Protein AF-A0AAN8J4F1-F1 (afdb_monomer_lite)

pLDDT: mean 73.34, std 21.08, range [29.69, 96.38]

Structure (mmCIF, N/CA/C/O backbone):
data_AF-A0AAN8J4F1-F1
#
_entry.id   AF-A0AAN8J4F1-F1
#
loop_
_atom_site.group_PDB
_atom_site.id
_atom_site.type_symbol
_atom_site.label_atom_id
_atom_site.label_alt_id
_atom_site.label_comp_id
_atom_site.label_asym_id
_atom_site.label_entity_id
_atom_site.label_seq_id
_atom_site.pdbx_PDB_ins_code
_atom_site.Cartn_x
_atom_site.Cartn_y
_atom_site.Cartn_z
_atom_site.occupancy
_atom_site.B_iso_or_equiv
_atom_site.auth_seq_id
_atom_site.auth_comp_id
_atom_site.auth_asym_id
_atom_site.auth_atom_id
_atom_site.pdbx_PDB_model_num
ATOM 1 N N . MET A 1 1 ? -29.143 -28.552 47.004 1.00 44.50 1 MET A N 1
ATOM 2 C CA . MET A 1 1 ? -27.784 -28.607 47.592 1.00 44.50 1 MET A CA 1
ATOM 3 C C . MET A 1 1 ? -26.771 -28.655 46.449 1.00 44.50 1 MET A C 1
ATOM 5 O O . MET A 1 1 ? -26.990 -29.468 45.567 1.00 44.50 1 MET A O 1
ATOM 9 N N . ASN A 1 2 ? -25.773 -27.747 46.438 1.00 42.50 2 ASN A N 1
ATOM 10 C CA . ASN A 1 2 ? -24.537 -27.689 45.603 1.00 42.50 2 ASN A CA 1
ATOM 11 C C . ASN A 1 2 ? -24.200 -26.288 45.033 1.00 42.50 2 ASN A C 1
ATOM 13 O O . ASN A 1 2 ? -23.897 -26.143 43.855 1.00 42.50 2 ASN A O 1
ATOM 17 N N . SER A 1 3 ? -24.191 -25.245 45.875 1.00 43.59 3 SER A N 1
ATOM 18 C CA . SER A 1 3 ? -23.660 -23.911 45.509 1.00 43.59 3 SER A CA 1
ATOM 19 C C . SER A 1 3 ? -22.216 -23.673 45.990 1.00 43.59 3 SER A C 1
ATOM 21 O O . SER A 1 3 ? -21.640 -22.617 45.729 1.00 43.59 3 SER A O 1
ATOM 23 N N . THR A 1 4 ? -21.608 -24.617 46.705 1.00 48.25 4 THR A N 1
ATOM 24 C CA . THR A 1 4 ? -20.335 -24.397 47.414 1.00 48.25 4 THR A CA 1
ATOM 25 C C . THR A 1 4 ? -19.092 -24.805 46.618 1.00 48.25 4 THR A C 1
ATOM 27 O O . THR A 1 4 ? -17.984 -24.447 47.001 1.00 48.25 4 THR A O 1
ATOM 30 N N . VAL A 1 5 ? -19.243 -25.483 45.474 1.00 45.12 5 VAL A N 1
ATOM 31 C CA . VAL A 1 5 ? -18.104 -26.036 44.710 1.00 45.12 5 VAL A CA 1
ATOM 32 C C . VAL A 1 5 ? -17.489 -25.033 43.713 1.00 45.12 5 VAL A C 1
ATOM 34 O O . VAL A 1 5 ? -16.314 -25.149 43.373 1.00 45.12 5 VAL A O 1
ATOM 37 N N . CYS A 1 6 ? -18.212 -23.985 43.293 1.00 44.56 6 CYS A N 1
ATOM 38 C CA . CYS A 1 6 ? -17.685 -22.998 42.332 1.00 44.56 6 CYS A CA 1
ATOM 39 C C . CYS A 1 6 ? -16.767 -21.921 42.936 1.00 44.56 6 CYS A C 1
ATOM 41 O O . CYS A 1 6 ? -16.006 -21.308 42.192 1.00 44.56 6 CYS A O 1
ATOM 43 N N . LYS A 1 7 ? -16.788 -21.683 44.255 1.00 44.12 7 LYS A N 1
ATOM 44 C CA . LYS A 1 7 ? -15.965 -20.621 44.873 1.00 44.12 7 LYS A CA 1
ATOM 45 C C . LYS A 1 7 ? -14.492 -21.019 45.043 1.00 44.12 7 LYS A C 1
ATOM 47 O O . LYS A 1 7 ? -13.613 -20.194 44.821 1.00 44.12 7 LYS A O 1
ATOM 52 N N . ASN A 1 8 ? -14.208 -22.294 45.320 1.00 44.94 8 ASN A N 1
ATOM 53 C CA . ASN A 1 8 ? -12.840 -22.745 45.614 1.00 44.94 8 ASN A CA 1
ATOM 54 C C . ASN A 1 8 ? -11.913 -22.828 44.391 1.00 44.94 8 ASN A C 1
ATOM 56 O O . ASN A 1 8 ? -10.703 -22.694 44.542 1.00 44.94 8 ASN A O 1
ATOM 60 N N . LYS A 1 9 ? -12.437 -23.006 43.171 1.00 44.47 9 LYS A N 1
ATOM 61 C CA . LYS A 1 9 ? -11.582 -23.097 41.970 1.00 44.47 9 LYS A CA 1
ATOM 62 C C . LYS A 1 9 ? -11.082 -21.734 41.475 1.00 44.47 9 LYS A C 1
ATOM 64 O O . LYS A 1 9 ? -9.986 -21.654 40.932 1.00 44.47 9 LYS A O 1
ATOM 69 N N . VAL A 1 10 ? -11.844 -20.663 41.708 1.00 53.41 10 VAL A N 1
ATOM 70 C CA . VAL A 1 10 ? -11.473 -19.292 41.302 1.00 53.41 10 VAL A CA 1
ATOM 71 C C . VAL A 1 10 ? -10.362 -18.734 42.198 1.00 53.41 10 VAL A C 1
ATOM 73 O O . VAL A 1 10 ? -9.452 -18.063 41.718 1.00 53.41 10 VAL A O 1
ATOM 76 N N . GLN A 1 11 ? -10.389 -19.067 43.489 1.00 51.81 11 GLN A N 1
ATOM 77 C CA . GLN A 1 11 ? -9.423 -18.567 44.470 1.00 51.81 11 GLN A CA 1
ATOM 78 C C . GLN A 1 11 ? -8.021 -19.173 44.285 1.00 51.81 11 GLN A C 1
ATOM 80 O O . GLN A 1 11 ? -7.025 -18.466 44.421 1.00 51.81 11 GLN A O 1
ATOM 85 N N . ILE A 1 12 ? -7.940 -20.449 43.891 1.00 57.03 12 ILE A N 1
ATOM 86 C CA . ILE A 1 12 ? -6.670 -21.132 43.594 1.00 57.03 12 ILE A CA 1
ATOM 87 C C . ILE A 1 12 ? -6.066 -20.618 42.275 1.00 57.03 12 ILE A C 1
ATOM 89 O O . ILE A 1 12 ? -4.860 -20.394 42.198 1.00 57.03 12 ILE A O 1
ATOM 93 N N . ALA A 1 13 ? -6.894 -20.357 41.255 1.00 56.78 13 ALA A N 1
ATOM 94 C CA . ALA A 1 13 ? -6.425 -19.822 39.974 1.00 56.78 13 ALA A CA 1
ATOM 95 C C . ALA A 1 13 ? -5.833 -18.405 40.107 1.00 56.78 13 ALA A C 1
ATOM 97 O O . ALA A 1 13 ? -4.792 -18.114 39.520 1.00 56.78 13 ALA A O 1
ATOM 98 N N . LEU A 1 14 ? -6.447 -17.544 40.926 1.00 56.81 14 LEU A N 1
ATOM 99 C CA . LEU A 1 14 ? -5.936 -16.197 41.209 1.00 56.81 14 LEU A CA 1
ATOM 100 C C . LEU A 1 14 ? -4.581 -16.220 41.933 1.00 56.81 14 LEU A C 1
ATOM 102 O O . LEU A 1 14 ? -3.709 -15.418 41.608 1.00 56.81 14 LEU A O 1
ATOM 106 N N . TRP A 1 15 ? -4.371 -17.165 42.855 1.00 61.84 15 TRP A N 1
ATOM 107 C CA . TRP A 1 15 ? -3.088 -17.330 43.546 1.00 61.84 15 TRP A CA 1
ATOM 108 C C . TRP A 1 15 ? -1.962 -17.773 42.607 1.00 61.84 15 TRP A C 1
ATOM 110 O O . TRP A 1 15 ? -0.862 -17.226 42.670 1.00 61.84 15 TRP A O 1
ATOM 120 N N . VAL A 1 16 ? -2.234 -18.709 41.694 1.00 64.94 16 VAL A N 1
ATOM 121 C CA . VAL A 1 16 ? -1.229 -19.174 40.722 1.00 64.94 16 VAL A CA 1
ATOM 122 C C . VAL A 1 16 ? -0.837 -18.056 39.750 1.00 64.94 16 VAL A C 1
ATOM 124 O O . VAL A 1 16 ? 0.348 -17.894 39.455 1.00 64.94 16 VAL A O 1
ATOM 127 N N . ILE A 1 17 ? -1.794 -17.234 39.305 1.00 67.62 17 ILE A N 1
ATOM 128 C CA . ILE A 1 17 ? -1.514 -16.076 38.437 1.00 67.62 17 ILE A CA 1
ATOM 129 C C . ILE A 1 17 ? -0.678 -15.026 39.185 1.00 67.62 17 ILE A C 1
ATOM 131 O O . ILE A 1 17 ? 0.287 -14.501 38.636 1.00 67.62 17 ILE A O 1
ATOM 135 N N . PHE A 1 18 ? -0.994 -14.749 40.453 1.00 65.12 18 PHE A N 1
ATOM 136 C CA . PHE A 1 18 ? -0.276 -13.734 41.228 1.00 65.12 18 PHE A CA 1
ATOM 137 C C . PHE A 1 18 ? 1.179 -14.138 41.514 1.00 65.12 18 PHE A C 1
ATOM 139 O O . PHE A 1 18 ? 2.093 -13.330 41.346 1.00 65.12 18 PHE A O 1
ATOM 146 N N . VAL A 1 19 ? 1.416 -15.407 41.868 1.00 67.38 19 VAL A N 1
ATOM 147 C CA . VAL A 1 19 ? 2.771 -15.930 42.117 1.00 67.38 19 VAL A CA 1
ATOM 148 C C . VAL A 1 19 ? 3.595 -15.983 40.827 1.00 67.38 19 VAL A C 1
ATOM 150 O O . VAL A 1 19 ? 4.755 -15.577 40.836 1.00 67.38 19 VAL A O 1
ATOM 153 N N . THR A 1 20 ? 3.003 -16.396 39.701 1.00 64.25 20 THR A N 1
ATOM 154 C CA . THR A 1 20 ? 3.722 -16.440 38.411 1.00 64.25 20 THR A CA 1
ATOM 155 C C . THR A 1 20 ? 4.065 -15.044 37.878 1.00 64.25 20 THR A C 1
ATOM 157 O O . THR A 1 20 ? 5.166 -14.844 37.360 1.00 64.25 20 THR A O 1
ATOM 160 N N . CYS A 1 21 ? 3.194 -14.047 38.079 1.00 62.19 21 CYS A N 1
ATOM 161 C CA . CYS A 1 21 ? 3.493 -12.649 37.748 1.00 62.19 21 CYS A CA 1
ATOM 162 C C . CYS A 1 21 ? 4.652 -12.078 38.580 1.00 62.19 21 CYS A C 1
ATOM 164 O O . CYS A 1 21 ? 5.491 -11.352 38.041 1.00 62.19 21 CYS A O 1
ATOM 166 N N . LEU A 1 22 ? 4.727 -12.417 39.872 1.00 58.88 22 LEU A N 1
ATOM 167 C CA . LEU A 1 22 ? 5.800 -11.960 40.762 1.00 58.88 22 LEU A CA 1
ATOM 168 C C . LEU A 1 22 ? 7.154 -12.597 40.417 1.00 58.88 22 LEU A C 1
ATOM 170 O O . LEU A 1 22 ? 8.178 -11.917 40.440 1.00 58.88 22 LEU A O 1
ATOM 174 N N . THR A 1 23 ? 7.182 -13.871 40.021 1.00 57.41 23 THR A N 1
ATOM 175 C CA . THR A 1 23 ? 8.438 -14.519 39.604 1.00 57.41 23 THR A CA 1
ATOM 176 C C . THR A 1 23 ? 8.934 -14.021 38.245 1.00 57.41 23 THR A C 1
ATOM 178 O O . THR A 1 23 ? 10.139 -13.862 38.062 1.00 57.41 23 THR A O 1
ATOM 181 N N . LEU A 1 24 ? 8.027 -13.697 37.312 1.00 53.53 24 LEU A N 1
ATOM 182 C CA . LEU A 1 24 ? 8.385 -13.102 36.015 1.00 53.53 24 LEU A CA 1
ATOM 183 C C . LEU A 1 24 ? 8.941 -11.677 36.154 1.00 53.53 24 LEU A C 1
ATOM 185 O O . LEU A 1 24 ? 9.820 -11.283 35.392 1.00 53.53 24 LEU A O 1
ATOM 189 N N . SER A 1 25 ? 8.472 -10.916 37.144 1.00 54.03 25 SER A N 1
ATOM 190 C CA . SER A 1 25 ? 8.994 -9.574 37.431 1.00 54.03 25 SER A CA 1
ATOM 191 C C . SER A 1 25 ? 10.304 -9.589 38.231 1.00 54.03 25 SER A C 1
ATOM 193 O O . SER A 1 25 ? 11.068 -8.632 38.142 1.00 54.03 25 SER A O 1
ATOM 195 N N . TYR A 1 26 ? 10.621 -10.681 38.938 1.00 46.22 26 TYR A N 1
ATOM 196 C CA . TYR A 1 26 ? 11.902 -10.842 39.640 1.00 46.22 26 TYR A CA 1
ATOM 197 C C . TYR A 1 26 ? 13.051 -11.304 38.723 1.00 46.22 26 TYR A C 1
ATOM 199 O O . TYR A 1 26 ? 14.207 -10.976 38.977 1.00 46.22 26 TYR A O 1
ATOM 207 N N . TRP A 1 27 ? 12.750 -12.024 37.634 1.00 37.34 27 TRP A N 1
ATOM 208 C CA . TRP A 1 27 ? 13.761 -12.527 36.689 1.00 37.34 27 TRP A CA 1
ATOM 209 C C . TRP A 1 27 ? 14.158 -11.543 35.579 1.00 37.34 27 TRP A C 1
ATOM 211 O O . TRP A 1 27 ? 15.166 -11.755 34.915 1.00 37.34 27 TRP A O 1
ATOM 221 N N . ASN A 1 28 ? 13.420 -10.447 35.391 1.00 41.56 28 ASN A N 1
ATOM 222 C CA . ASN A 1 28 ? 13.686 -9.472 34.329 1.00 41.56 28 ASN A CA 1
ATOM 223 C C . ASN A 1 28 ? 14.420 -8.221 34.853 1.00 41.56 28 ASN A C 1
ATOM 225 O O . ASN A 1 28 ? 14.066 -7.087 34.532 1.00 41.56 28 ASN A O 1
ATOM 229 N N . ARG A 1 29 ? 15.412 -8.433 35.733 1.00 43.78 29 ARG A N 1
ATOM 230 C CA . ARG A 1 29 ? 16.187 -7.369 36.394 1.00 43.78 29 ARG A CA 1
ATOM 231 C C . ARG A 1 29 ? 17.511 -7.042 35.699 1.00 43.78 29 ARG A C 1
ATOM 233 O O . ARG A 1 29 ? 18.395 -6.510 36.353 1.00 43.78 29 ARG A O 1
ATOM 240 N N . GLU A 1 30 ? 17.640 -7.285 34.398 1.00 50.59 30 GLU A N 1
ATOM 241 C CA . GLU A 1 30 ? 18.644 -6.600 33.580 1.00 50.59 30 GLU A CA 1
ATOM 242 C C . GLU A 1 30 ? 18.054 -6.245 32.212 1.00 50.59 30 GLU A C 1
ATOM 244 O O . GLU A 1 30 ? 17.709 -7.111 31.418 1.00 50.59 30 GLU A O 1
ATOM 249 N N . SER A 1 31 ? 17.987 -4.938 31.947 1.00 45.62 31 SER A N 1
ATOM 250 C CA . SER A 1 31 ? 17.691 -4.319 30.648 1.00 45.62 31 SER A CA 1
ATOM 251 C C . SER A 1 31 ? 16.226 -4.320 30.187 1.00 45.62 31 SER A C 1
ATOM 253 O O . SER A 1 31 ? 15.830 -5.091 29.326 1.00 45.62 31 SER A O 1
ATOM 255 N N . LEU A 1 32 ? 15.440 -3.354 30.672 1.00 36.62 32 LEU A N 1
ATOM 256 C CA . LEU A 1 32 ? 14.891 -2.274 29.833 1.00 36.62 32 LEU A CA 1
ATOM 257 C C . LEU A 1 32 ? 14.072 -1.309 30.706 1.00 36.62 32 LEU A C 1
ATOM 259 O O . LEU A 1 32 ? 13.090 -1.690 31.341 1.00 36.62 32 LEU A O 1
ATOM 263 N N . HIS A 1 33 ? 14.456 -0.032 30.707 1.00 35.19 33 HIS A N 1
ATOM 264 C CA . HIS A 1 33 ? 13.655 1.051 31.269 1.00 35.19 33 HIS A CA 1
ATOM 265 C C . HIS A 1 33 ? 12.382 1.241 30.433 1.00 35.19 33 HIS A C 1
ATOM 267 O O . HIS A 1 33 ? 12.387 1.970 29.444 1.00 35.19 33 HIS A O 1
ATOM 273 N N . ILE A 1 34 ? 11.275 0.628 30.848 1.00 43.09 34 ILE A N 1
ATOM 274 C CA . ILE A 1 34 ? 9.941 1.100 30.475 1.00 43.09 34 ILE A CA 1
ATOM 275 C C . ILE A 1 34 ? 9.463 1.986 31.621 1.00 43.09 34 ILE A C 1
ATOM 277 O O . ILE A 1 34 ? 8.991 1.514 32.654 1.00 43.09 34 ILE A O 1
ATOM 281 N N . VAL A 1 35 ? 9.630 3.296 31.452 1.00 38.41 35 VAL A N 1
ATOM 282 C CA . VAL A 1 35 ? 8.987 4.288 32.313 1.00 38.41 35 VAL A CA 1
ATOM 283 C C . VAL A 1 35 ? 7.501 4.287 31.958 1.00 38.41 35 VAL A C 1
ATOM 285 O O . VAL A 1 35 ? 7.087 4.899 30.976 1.00 38.41 35 VAL A O 1
ATOM 288 N N . PHE A 1 36 ? 6.683 3.588 32.745 1.00 35.62 36 PHE A N 1
ATOM 289 C CA . PHE A 1 36 ? 5.240 3.814 32.738 1.00 35.62 36 PHE A CA 1
ATOM 290 C C . PHE A 1 36 ? 4.971 5.157 33.419 1.00 35.62 36 PHE A C 1
ATOM 292 O O . PHE A 1 36 ? 4.888 5.255 34.642 1.00 35.62 36 PHE A O 1
ATOM 299 N N . GLY A 1 37 ? 4.868 6.215 32.616 1.00 30.14 37 GLY A N 1
ATOM 300 C CA . GLY A 1 37 ? 4.383 7.509 33.074 1.00 30.14 37 GLY A CA 1
ATOM 301 C C . GLY A 1 37 ? 2.891 7.429 33.388 1.00 30.14 37 GLY A C 1
ATOM 302 O O . GLY A 1 37 ? 2.063 7.641 32.507 1.00 30.14 37 GLY A O 1
ATOM 303 N N . PHE A 1 38 ? 2.536 7.144 34.641 1.00 34.97 38 PHE A N 1
ATOM 304 C CA . PHE A 1 38 ? 1.204 7.459 35.154 1.00 34.97 38 PHE A CA 1
ATOM 305 C C . PHE A 1 38 ? 1.166 8.957 35.469 1.00 34.97 38 PHE A C 1
ATOM 307 O O . PHE A 1 38 ? 1.580 9.402 36.538 1.00 34.97 38 PHE A O 1
ATOM 314 N N . SER A 1 39 ? 0.693 9.756 34.510 1.00 29.69 39 SER A N 1
ATOM 315 C CA . SER A 1 39 ? 0.318 11.143 34.777 1.00 29.69 39 SER A CA 1
ATOM 316 C C . SER A 1 39 ? -0.999 11.138 35.553 1.00 29.69 39 SER A C 1
ATOM 318 O O . SER A 1 39 ? -2.089 11.062 34.989 1.00 29.69 39 SER A O 1
ATOM 320 N N . SER A 1 40 ? -0.883 11.153 36.879 1.00 45.78 40 SER A N 1
ATOM 321 C CA . SER A 1 40 ? -1.969 11.541 37.770 1.00 45.78 40 SER A CA 1
ATOM 322 C C . SER A 1 40 ? -2.126 13.048 37.656 1.00 45.78 40 SER A C 1
ATOM 324 O O . SER A 1 40 ? -1.256 13.750 38.149 1.00 45.78 40 SER A O 1
ATOM 326 N N . ASN A 1 41 ? -3.184 13.519 36.992 1.00 43.28 41 ASN A N 1
ATOM 327 C CA . ASN A 1 41 ? -3.852 14.799 37.257 1.00 43.28 41 ASN A CA 1
ATOM 328 C C . ASN A 1 41 ? -5.142 14.881 36.428 1.00 43.28 41 ASN A C 1
ATOM 330 O O . ASN A 1 41 ? -5.152 15.387 35.311 1.00 43.28 41 ASN A O 1
ATOM 334 N N . ASN A 1 42 ? -6.231 14.339 36.969 1.00 37.50 42 ASN A N 1
ATOM 335 C CA . ASN A 1 42 ? -7.460 15.094 37.228 1.00 37.50 42 ASN A CA 1
ATOM 336 C C . ASN A 1 42 ? -8.534 14.141 37.752 1.00 37.50 42 ASN A C 1
ATOM 338 O O . ASN A 1 42 ? -9.042 13.268 37.050 1.00 37.50 42 ASN A O 1
ATOM 342 N N . LEU A 1 43 ? -8.845 14.334 39.030 1.00 42.88 43 LEU A N 1
ATOM 343 C CA . LEU A 1 43 ? -9.955 13.727 39.738 1.00 42.88 43 LEU A CA 1
ATOM 344 C C . LEU A 1 43 ? -11.260 14.258 39.119 1.00 42.88 43 LEU A C 1
ATOM 346 O O . LEU A 1 43 ? -11.732 15.336 39.466 1.00 42.88 43 LEU A O 1
ATOM 350 N N . ALA A 1 44 ? -11.843 13.506 38.192 1.00 35.00 44 ALA A N 1
ATOM 351 C CA . ALA A 1 44 ? -13.258 13.616 37.868 1.00 35.00 44 ALA A CA 1
ATOM 352 C C . ALA A 1 44 ? -13.921 12.313 38.317 1.00 35.00 44 ALA A C 1
ATOM 354 O O . ALA A 1 44 ? -13.901 11.298 37.625 1.00 35.00 44 ALA A O 1
ATOM 355 N N . ILE A 1 45 ? -14.444 12.347 39.539 1.00 50.97 45 ILE A N 1
ATOM 356 C CA . ILE A 1 45 ? -15.326 11.323 40.089 1.00 50.97 45 ILE A CA 1
ATOM 357 C C . ILE A 1 45 ? -16.624 11.376 39.270 1.00 50.97 45 ILE A C 1
ATOM 359 O O . ILE A 1 45 ? -17.369 12.346 39.367 1.00 50.97 45 ILE A O 1
ATOM 363 N N . LEU A 1 46 ? -16.895 10.349 38.463 1.00 39.09 46 LEU A N 1
ATOM 364 C CA . LEU A 1 46 ? -18.218 10.063 37.895 1.00 39.09 46 LEU A CA 1
ATOM 365 C C . LEU A 1 46 ? -18.461 8.542 37.914 1.00 39.09 46 LEU A C 1
ATOM 367 O O . LEU A 1 46 ? -17.507 7.766 37.969 1.00 39.09 46 LEU A O 1
ATOM 371 N N . PRO A 1 47 ? -19.729 8.116 37.991 1.00 42.19 47 PRO A N 1
ATOM 372 C CA . PRO A 1 47 ? -20.196 7.241 39.049 1.00 42.19 47 PRO A CA 1
ATOM 373 C C . PRO A 1 47 ? -19.943 5.761 38.785 1.00 42.19 47 PRO A C 1
ATOM 375 O O . PRO A 1 47 ? -19.886 5.266 37.661 1.00 42.19 47 PRO A O 1
ATOM 378 N N . THR A 1 48 ? -19.851 5.060 39.906 1.00 41.66 48 THR A N 1
ATOM 379 C CA . THR A 1 48 ? -20.004 3.621 40.060 1.00 41.66 48 THR A CA 1
ATOM 380 C C . THR A 1 48 ? -21.135 3.051 39.204 1.00 41.66 48 THR A C 1
ATOM 382 O O . THR A 1 48 ? -22.282 3.457 39.334 1.00 41.66 48 THR A O 1
ATOM 385 N N . ALA A 1 49 ? -20.784 2.033 38.417 1.00 47.78 49 ALA A N 1
ATOM 386 C CA . ALA A 1 49 ? -21.584 0.833 38.193 1.00 47.78 49 ALA A CA 1
ATOM 387 C C . ALA A 1 49 ? -23.078 1.025 37.868 1.00 47.78 49 ALA A C 1
ATOM 389 O O . ALA A 1 49 ? -23.939 0.526 38.582 1.00 47.78 49 ALA A O 1
ATOM 390 N N . GLU A 1 50 ? -23.378 1.589 36.702 1.00 45.47 50 GLU A N 1
ATOM 391 C CA . GLU A 1 50 ? -24.610 1.256 35.973 1.00 45.47 50 GLU A CA 1
ATOM 392 C C . GLU A 1 50 ? -24.252 0.697 34.591 1.00 45.47 50 GLU A C 1
ATOM 394 O O . GLU A 1 50 ? -24.622 1.207 33.536 1.00 45.47 50 GLU A O 1
ATOM 399 N N . PHE A 1 51 ? -23.480 -0.395 34.590 1.00 41.03 51 PHE A N 1
ATOM 400 C CA . PHE A 1 51 ? -23.417 -1.271 33.427 1.00 41.03 51 PHE A CA 1
ATOM 401 C C . PHE A 1 51 ? -24.777 -1.959 33.316 1.00 41.03 51 PHE A C 1
ATOM 403 O O . PHE A 1 51 ? -25.068 -2.886 34.069 1.00 41.03 51 PHE A O 1
ATOM 410 N N . LEU A 1 52 ? -25.607 -1.428 32.418 1.00 39.25 52 LEU A N 1
ATOM 411 C CA . LEU A 1 52 ? -26.924 -1.905 32.003 1.00 39.25 52 LEU A CA 1
ATOM 412 C C . LEU A 1 52 ? -27.099 -3.420 32.192 1.00 39.25 52 LEU A C 1
ATOM 414 O O . LEU A 1 52 ? -26.855 -4.215 31.283 1.00 39.25 52 LEU A O 1
ATOM 418 N N . THR A 1 53 ? -27.638 -3.825 33.340 1.00 47.06 53 THR A N 1
ATOM 419 C CA . THR A 1 53 ? -28.270 -5.132 33.517 1.00 47.06 53 THR A CA 1
ATOM 420 C C . THR A 1 53 ? -29.653 -5.082 32.878 1.00 47.06 53 THR A C 1
ATOM 422 O O . THR A 1 53 ? -30.681 -5.315 33.509 1.00 47.06 53 THR A O 1
ATOM 425 N N . THR A 1 54 ? -29.696 -4.818 31.568 1.00 46.47 54 THR A N 1
ATOM 426 C CA . THR A 1 54 ? -30.839 -5.282 30.785 1.00 46.47 54 THR A CA 1
ATOM 427 C C . THR A 1 54 ? -30.735 -6.799 30.787 1.00 46.47 54 THR A C 1
ATOM 429 O O . THR A 1 54 ? -29.959 -7.413 30.055 1.00 46.47 54 THR A O 1
ATOM 432 N N . LYS A 1 55 ? -31.442 -7.411 31.738 1.00 46.00 55 LYS A N 1
ATOM 433 C CA . LYS A 1 55 ? -31.598 -8.854 31.865 1.00 46.00 55 LYS A CA 1
ATOM 434 C C . LYS A 1 55 ? -32.273 -9.335 30.584 1.00 46.00 55 LYS A C 1
ATOM 436 O O . LYS A 1 55 ? -33.493 -9.333 30.467 1.00 46.00 55 LYS A O 1
ATOM 441 N N . SER A 1 56 ? -31.443 -9.655 29.597 1.00 48.50 56 SER A N 1
ATOM 442 C CA . SER A 1 56 ? -31.845 -10.174 28.300 1.00 48.50 56 SER A CA 1
ATOM 443 C C . SER A 1 56 ? -32.672 -11.432 28.535 1.00 48.50 56 SER A C 1
ATOM 445 O O . SER A 1 56 ? -32.162 -12.447 29.001 1.00 48.50 56 SER A O 1
ATOM 447 N N . THR A 1 57 ? -33.959 -11.368 28.215 1.00 56.91 57 THR A N 1
ATOM 448 C CA . THR A 1 57 ? -34.898 -12.498 28.240 1.00 56.91 57 THR A CA 1
ATOM 449 C C . TH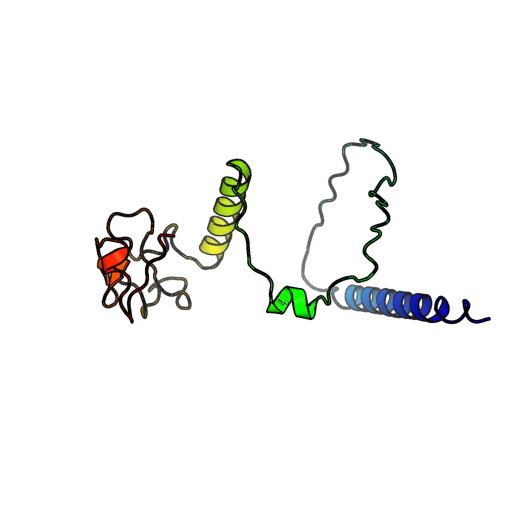R A 1 57 ? -34.675 -13.463 27.072 1.00 56.91 57 THR A C 1
ATOM 451 O O . THR A 1 57 ? -35.542 -14.279 26.766 1.00 56.91 57 THR A O 1
ATOM 454 N N . ARG A 1 58 ? -33.513 -13.416 26.402 1.00 58.22 58 ARG A N 1
ATOM 455 C CA . ARG A 1 58 ? -33.157 -14.412 25.389 1.00 58.22 58 ARG A CA 1
ATOM 456 C C . ARG A 1 58 ? -32.801 -15.715 26.091 1.00 58.22 58 ARG A C 1
ATOM 458 O O . ARG A 1 58 ? -31.689 -15.893 26.573 1.00 58.22 58 ARG A O 1
ATOM 465 N N . THR A 1 59 ? -33.757 -16.634 26.103 1.00 64.94 59 THR A N 1
ATOM 466 C CA . THR A 1 59 ? -33.652 -17.995 26.645 1.00 64.94 59 THR A CA 1
ATOM 467 C C . THR A 1 59 ? -32.600 -18.871 25.961 1.00 64.94 59 THR A C 1
ATOM 469 O O . THR A 1 59 ? -32.336 -19.960 26.448 1.00 64.94 59 THR A O 1
ATOM 472 N N . ASN A 1 60 ? -31.952 -18.404 24.890 1.00 72.06 60 ASN A N 1
ATOM 473 C CA . ASN A 1 60 ? -30.780 -19.047 24.306 1.00 72.06 60 ASN A CA 1
ATOM 474 C C . ASN A 1 60 ? -29.796 -17.991 23.786 1.00 72.06 60 ASN A C 1
ATOM 476 O O . ASN A 1 60 ? -30.097 -17.238 22.855 1.00 72.06 60 ASN A O 1
ATOM 480 N N . CYS A 1 61 ? -28.600 -17.945 24.370 1.00 73.88 61 CYS A N 1
ATOM 481 C CA . CYS A 1 61 ? -27.459 -17.289 23.742 1.00 73.88 61 CYS A CA 1
ATOM 482 C C . CYS A 1 61 ? -27.022 -18.152 22.552 1.00 73.88 61 CYS A C 1
ATOM 484 O O . CYS A 1 61 ? -26.813 -19.352 22.714 1.00 73.88 61 CYS A O 1
ATOM 486 N N . ARG A 1 62 ? -26.885 -17.562 21.357 1.00 79.31 62 ARG A N 1
ATOM 487 C CA . ARG A 1 62 ? -26.273 -18.274 20.223 1.00 79.31 62 ARG A CA 1
ATOM 488 C C . ARG A 1 62 ? -24.851 -18.686 20.597 1.00 79.31 62 ARG A C 1
ATOM 490 O O . ARG A 1 62 ? -24.147 -17.913 21.249 1.00 79.31 62 ARG A O 1
ATOM 497 N N . SER A 1 63 ? -24.440 -19.877 20.166 1.00 82.56 63 SER A N 1
ATOM 498 C CA . SER A 1 63 ? -23.058 -20.320 20.328 1.00 82.56 63 SER A CA 1
ATOM 499 C C . SER A 1 63 ? -22.118 -19.310 19.673 1.00 82.56 63 SER A C 1
ATOM 501 O O . SER A 1 63 ? -22.381 -18.825 18.571 1.00 82.56 63 SER A O 1
ATOM 503 N N . VAL A 1 64 ? -21.006 -19.001 20.341 1.00 82.62 64 VAL A N 1
ATOM 504 C CA . VAL A 1 64 ? -19.949 -18.161 19.760 1.00 82.62 64 VAL A CA 1
ATOM 505 C C . VAL A 1 64 ? -19.438 -18.786 18.459 1.00 82.62 64 VAL A C 1
ATOM 507 O O . VAL A 1 64 ? -19.187 -18.055 17.506 1.00 82.62 64 VAL A O 1
ATOM 510 N N . LEU A 1 65 ? -19.369 -20.124 18.377 1.00 85.69 65 LEU A N 1
ATOM 511 C CA . LEU A 1 65 ? -19.007 -20.814 17.136 1.00 85.69 65 LEU A CA 1
ATOM 512 C C . LEU A 1 65 ? -20.010 -20.532 16.013 1.00 85.69 65 LEU A C 1
ATOM 514 O O . LEU A 1 65 ? -19.584 -20.198 14.913 1.00 85.69 65 LEU A O 1
ATOM 518 N N . ASP A 1 66 ? -21.316 -20.573 16.284 1.00 85.56 66 ASP A N 1
ATOM 519 C CA . ASP A 1 66 ? -22.331 -20.275 15.264 1.00 85.56 66 ASP A CA 1
ATOM 520 C C . ASP A 1 66 ? -22.219 -18.829 14.771 1.00 85.56 66 ASP A C 1
ATOM 522 O O . ASP A 1 66 ? -22.389 -18.558 13.587 1.00 85.56 66 ASP A O 1
ATOM 526 N N . LEU A 1 67 ? -21.892 -17.889 15.664 1.00 84.31 67 LEU A N 1
ATOM 527 C CA . LEU A 1 67 ? -21.688 -16.484 15.307 1.00 84.31 67 LEU A CA 1
ATOM 528 C C . LEU A 1 67 ? -20.416 -16.259 14.485 1.00 84.31 67 LEU A C 1
ATOM 530 O O . LEU A 1 67 ? -20.410 -15.378 13.632 1.00 84.31 67 LEU A O 1
ATOM 534 N N . ILE A 1 68 ? -19.359 -17.035 14.721 1.00 83.75 68 ILE A N 1
ATOM 535 C CA . ILE A 1 68 ? -18.135 -16.982 13.910 1.00 83.75 68 ILE A CA 1
ATOM 536 C C . ILE A 1 68 ? -18.390 -17.599 12.529 1.00 83.75 68 ILE A C 1
ATOM 538 O O . ILE A 1 68 ? -17.932 -17.054 11.528 1.00 83.75 68 ILE A O 1
ATOM 542 N N . LEU A 1 69 ? -19.144 -18.701 12.467 1.00 88.44 69 LEU A N 1
ATOM 543 C CA . LEU A 1 69 ? -19.426 -19.424 11.224 1.00 88.44 69 LEU A CA 1
ATOM 544 C C . LEU A 1 69 ? -20.459 -18.717 10.338 1.00 88.44 69 LEU A C 1
ATOM 546 O O . LEU A 1 69 ? -20.328 -18.738 9.117 1.00 88.44 69 LEU A O 1
ATOM 550 N N . SER A 1 70 ? -21.485 -18.100 10.930 1.00 88.19 70 SER A N 1
ATOM 551 C CA . SER A 1 70 ? -22.584 -17.456 10.196 1.00 88.19 70 SER A CA 1
ATOM 552 C C . SER A 1 70 ? -22.553 -15.926 10.266 1.00 88.19 70 SER A C 1
ATOM 554 O O . SER A 1 70 ? -23.509 -15.269 9.845 1.00 88.19 70 SER A O 1
ATOM 556 N N . GLY A 1 71 ? -21.537 -15.346 10.899 1.00 83.12 71 GLY A N 1
ATOM 557 C CA . GLY A 1 71 ? -21.423 -13.907 11.083 1.00 83.12 71 GLY A CA 1
ATOM 558 C C . GLY A 1 71 ? -21.013 -13.207 9.795 1.00 83.12 71 GLY A C 1
ATOM 559 O O . GLY A 1 71 ? -20.109 -13.643 9.091 1.00 83.12 71 GLY A O 1
ATOM 560 N N . THR A 1 72 ? -21.646 -12.072 9.508 1.00 84.69 72 THR A N 1
ATOM 561 C CA . THR A 1 72 ? -21.217 -11.167 8.437 1.00 84.69 72 THR A CA 1
ATOM 562 C C . THR A 1 72 ? -20.616 -9.910 9.043 1.00 84.69 72 THR A C 1
ATOM 564 O O . THR A 1 72 ? -21.245 -9.260 9.884 1.00 84.69 72 THR A O 1
ATOM 567 N N . TRP A 1 73 ? -19.429 -9.522 8.586 1.00 81.88 73 TRP A N 1
ATOM 568 C CA . TRP A 1 73 ? -18.836 -8.242 8.955 1.00 81.88 73 TRP A CA 1
ATOM 569 C C . TRP A 1 73 ? -19.638 -7.103 8.330 1.00 81.88 73 TRP A C 1
ATOM 571 O O . TRP A 1 73 ? -19.777 -7.024 7.112 1.00 81.88 73 TRP A O 1
ATOM 581 N N . LYS A 1 74 ? -20.158 -6.198 9.162 1.00 84.31 74 LYS A N 1
ATOM 582 C CA . LYS A 1 74 ? -20.778 -4.957 8.695 1.00 84.31 74 LYS A CA 1
ATOM 583 C C . LYS A 1 74 ? -19.815 -3.807 8.944 1.00 84.31 74 LYS A C 1
ATOM 585 O O . LYS A 1 74 ? -19.514 -3.487 10.092 1.00 84.31 74 LYS A O 1
ATOM 590 N N . SER A 1 75 ? -19.343 -3.186 7.867 1.00 83.75 75 SER A N 1
ATOM 591 C CA . SER A 1 75 ? -18.517 -1.987 7.981 1.00 83.75 75 SER A CA 1
ATOM 592 C C . SER A 1 75 ? -19.334 -0.858 8.611 1.00 83.75 75 SER A C 1
ATOM 594 O O . SER A 1 75 ? -20.477 -0.613 8.214 1.00 83.75 75 SER A O 1
ATOM 596 N N . ARG A 1 76 ? -18.762 -0.180 9.610 1.00 89.94 76 ARG A N 1
ATOM 597 C CA . ARG A 1 76 ? -19.348 1.043 10.167 1.00 89.94 76 ARG A CA 1
ATOM 598 C C . ARG A 1 76 ? -18.760 2.253 9.456 1.00 89.94 76 ARG A C 1
ATOM 600 O O . ARG A 1 76 ? -17.560 2.295 9.184 1.00 89.94 76 ARG A O 1
ATOM 607 N N . THR A 1 77 ? -19.573 3.283 9.258 1.00 91.69 77 THR A N 1
ATOM 608 C CA . THR A 1 77 ? -19.073 4.581 8.802 1.00 91.69 77 THR A CA 1
ATOM 609 C C . THR A 1 77 ? -18.156 5.174 9.873 1.00 91.69 77 THR A C 1
ATOM 611 O O . THR A 1 77 ? -18.593 5.461 10.985 1.00 91.69 77 THR A O 1
ATOM 614 N N . MET A 1 78 ? -16.868 5.323 9.557 1.00 92.06 78 MET A N 1
ATOM 615 C CA . MET A 1 78 ? -15.885 5.937 10.456 1.00 92.06 78 MET A CA 1
ATOM 616 C C . MET A 1 78 ? -16.008 7.461 10.458 1.00 92.06 78 MET A C 1
ATOM 618 O O . MET A 1 78 ? -16.148 8.074 9.394 1.00 92.06 78 MET A O 1
ATOM 622 N N . THR A 1 79 ? -15.872 8.071 11.636 1.00 96.31 79 THR A N 1
ATOM 623 C CA . THR A 1 79 ? -15.776 9.533 11.768 1.00 96.31 79 THR A CA 1
ATOM 624 C C . THR A 1 79 ? -14.438 10.050 11.230 1.00 96.31 79 THR A C 1
ATOM 626 O O . THR A 1 79 ? -13.474 9.295 11.079 1.00 96.31 79 THR A O 1
ATOM 629 N N . SER A 1 80 ? -14.345 11.354 10.957 1.00 95.06 80 SER A N 1
ATOM 630 C CA . SER A 1 80 ? -13.101 11.978 10.482 1.00 95.06 80 SER A CA 1
ATOM 631 C C . SER A 1 80 ? -11.934 11.791 11.457 1.00 95.06 80 SER A C 1
ATOM 633 O O . SER A 1 80 ? -10.827 11.485 11.018 1.00 95.06 80 SER A O 1
ATOM 635 N N . ASN A 1 81 ? -12.189 11.880 12.767 1.00 96.38 81 ASN A N 1
ATOM 636 C CA . ASN A 1 81 ? -11.167 11.676 13.798 1.00 96.38 81 ASN A CA 1
ATOM 637 C C . ASN A 1 81 ? -10.660 10.229 13.805 1.00 96.38 81 ASN A C 1
ATOM 639 O O . ASN A 1 81 ? -9.456 10.005 13.793 1.00 96.38 81 ASN A O 1
ATOM 643 N N . GLN A 1 82 ? -11.562 9.248 13.700 1.00 95.06 82 GLN A N 1
ATOM 644 C CA . GLN A 1 82 ? -11.180 7.832 13.614 1.00 95.06 82 GLN A CA 1
ATOM 645 C C . GLN A 1 82 ? -10.353 7.540 12.358 1.00 95.06 82 GLN A C 1
ATOM 647 O O . GLN A 1 82 ? -9.367 6.807 12.412 1.00 95.06 82 GLN A O 1
ATOM 652 N N . LYS A 1 83 ? -10.713 8.146 11.217 1.00 92.31 83 LYS A N 1
ATOM 653 C CA . LYS A 1 83 ? -9.908 8.043 9.991 1.00 92.31 83 LYS A CA 1
ATOM 654 C C . LYS A 1 83 ? -8.515 8.645 10.188 1.00 92.31 83 LYS A C 1
ATOM 656 O O . LYS A 1 83 ? -7.548 8.080 9.687 1.00 92.31 83 LYS A O 1
ATOM 661 N N . ALA A 1 84 ? -8.401 9.770 10.893 1.00 94.06 84 ALA A N 1
ATOM 662 C CA . ALA A 1 84 ? -7.118 10.407 11.177 1.00 94.06 84 ALA A CA 1
ATOM 663 C C . ALA A 1 84 ? -6.238 9.547 12.099 1.00 94.06 84 ALA A C 1
ATOM 665 O O . ALA A 1 84 ? -5.072 9.325 11.779 1.00 94.06 84 ALA A O 1
ATOM 666 N N . GLU A 1 85 ? -6.801 8.996 13.177 1.00 96.06 85 GLU A N 1
ATOM 667 C CA . GLU A 1 85 ? -6.094 8.068 14.071 1.00 96.06 85 GLU A CA 1
ATOM 668 C C . GLU A 1 85 ? -5.604 6.825 13.324 1.00 96.06 85 GLU A C 1
ATOM 670 O O . GLU A 1 85 ? -4.439 6.446 13.444 1.00 96.06 85 GLU A O 1
ATOM 675 N N . MET A 1 86 ? -6.456 6.237 12.480 1.00 92.12 86 MET A N 1
ATOM 676 C CA . MET A 1 86 ? -6.087 5.073 11.677 1.00 92.12 86 MET A CA 1
ATOM 677 C C . MET A 1 86 ? -4.976 5.399 10.670 1.00 92.12 86 MET A C 1
ATOM 679 O O . MET A 1 86 ? -4.044 4.614 10.514 1.00 92.12 86 MET A O 1
ATOM 683 N N . ARG A 1 87 ? -5.025 6.568 10.013 1.00 89.88 87 ARG A N 1
ATOM 684 C CA . ARG A 1 87 ? -3.934 7.017 9.130 1.00 89.88 87 ARG A CA 1
ATOM 685 C C . ARG A 1 87 ? -2.625 7.185 9.895 1.00 89.88 87 ARG A C 1
ATOM 687 O O . ARG A 1 87 ? -1.608 6.699 9.415 1.00 89.88 87 ARG A O 1
ATOM 694 N N . LYS A 1 88 ? -2.665 7.806 11.077 1.00 94.31 88 LYS A N 1
ATOM 695 C CA . LYS A 1 88 ? -1.486 8.004 11.929 1.00 94.31 88 LYS A CA 1
ATOM 696 C C . LYS A 1 88 ? -0.870 6.671 12.354 1.00 94.31 88 LYS A C 1
ATOM 698 O O . LYS A 1 88 ? 0.338 6.499 12.255 1.00 94.31 88 LYS A O 1
ATOM 703 N N . PHE A 1 89 ? -1.695 5.712 12.774 1.00 94.38 89 PHE A N 1
ATOM 704 C CA . PHE A 1 89 ? -1.229 4.362 13.097 1.00 94.38 89 PHE A CA 1
ATOM 705 C C . PHE A 1 89 ? -0.547 3.693 11.895 1.00 94.38 89 PHE A C 1
ATOM 707 O O . PHE A 1 89 ? 0.562 3.178 12.018 1.00 94.38 89 PHE A O 1
ATOM 714 N N . LEU A 1 90 ? -1.182 3.741 10.720 1.00 90.62 90 LEU A N 1
ATOM 715 C CA . LEU A 1 90 ? -0.627 3.149 9.502 1.00 90.62 90 LEU A CA 1
ATOM 716 C C . LEU A 1 90 ? 0.674 3.825 9.061 1.00 90.62 90 LEU A C 1
ATOM 718 O O . LEU A 1 90 ? 1.547 3.157 8.518 1.00 90.62 90 LEU A O 1
ATOM 722 N N . GLU A 1 91 ? 0.806 5.133 9.260 1.00 90.56 91 GLU A N 1
ATOM 723 C CA . GLU A 1 91 ? 2.038 5.869 8.979 1.00 90.56 91 GLU A CA 1
ATOM 724 C C . GLU A 1 91 ? 3.187 5.406 9.883 1.00 90.56 91 GLU A C 1
ATOM 726 O O . GLU A 1 91 ? 4.256 5.074 9.376 1.00 90.56 91 GLU A O 1
ATOM 731 N N . ILE A 1 92 ? 2.948 5.294 11.195 1.00 92.19 92 ILE A N 1
ATOM 732 C CA . ILE A 1 92 ? 3.944 4.793 12.155 1.00 92.19 92 ILE A CA 1
ATOM 733 C C . ILE A 1 92 ? 4.372 3.369 11.784 1.00 92.19 92 ILE A C 1
ATOM 735 O O . ILE A 1 92 ? 5.559 3.119 11.587 1.00 92.19 92 ILE A O 1
ATOM 739 N N . ALA A 1 93 ? 3.409 2.463 11.592 1.00 90.56 93 ALA A N 1
ATOM 740 C CA . ALA A 1 93 ? 3.689 1.070 11.249 1.00 90.56 93 ALA A CA 1
ATOM 741 C C . ALA A 1 93 ? 4.456 0.934 9.919 1.00 90.56 93 ALA A C 1
ATOM 743 O O . ALA A 1 93 ? 5.343 0.093 9.780 1.00 90.56 93 ALA A O 1
ATOM 744 N N . ARG A 1 94 ? 4.151 1.776 8.922 1.00 88.31 94 ARG A N 1
ATOM 745 C CA . ARG A 1 94 ? 4.912 1.806 7.663 1.00 88.31 94 ARG A CA 1
ATOM 746 C C . ARG A 1 94 ? 6.348 2.247 7.894 1.00 88.31 94 ARG A C 1
ATOM 748 O O . ARG A 1 94 ? 7.256 1.582 7.397 1.00 88.31 94 ARG A O 1
ATOM 755 N N . ASN A 1 95 ? 6.547 3.318 8.655 1.00 87.06 95 ASN A N 1
ATOM 756 C CA . ASN A 1 95 ? 7.871 3.861 8.939 1.00 87.06 95 ASN A CA 1
ATOM 757 C C . ASN A 1 95 ? 8.753 2.855 9.693 1.00 87.06 95 ASN A C 1
ATOM 759 O O . ASN A 1 95 ? 9.921 2.707 9.341 1.00 87.06 95 ASN A O 1
ATOM 763 N N . GLU A 1 96 ? 8.195 2.097 10.642 1.00 89.62 96 GLU A N 1
ATOM 764 C CA . GLU A 1 96 ? 8.908 1.019 11.354 1.00 89.62 96 GLU A CA 1
ATOM 765 C C . GLU A 1 96 ? 9.440 -0.073 10.412 1.00 89.62 96 GLU A C 1
ATOM 767 O O . GLU A 1 96 ? 10.496 -0.659 10.651 1.00 89.62 96 GLU A O 1
ATOM 772 N N . HIS A 1 97 ? 8.752 -0.314 9.295 1.00 87.00 97 HIS A N 1
ATOM 773 C CA . HIS A 1 97 ? 9.174 -1.262 8.261 1.00 87.00 97 HIS A CA 1
ATOM 774 C C . HIS A 1 97 ? 9.896 -0.601 7.071 1.00 87.00 97 HIS A C 1
ATOM 776 O O . HIS A 1 97 ? 10.223 -1.273 6.084 1.00 87.00 97 HIS A O 1
ATOM 782 N N . GLY A 1 98 ? 10.146 0.711 7.148 1.00 86.56 98 GLY A N 1
ATOM 783 C CA . GLY A 1 98 ? 10.725 1.524 6.080 1.00 86.56 98 GLY A CA 1
ATOM 784 C C . GLY A 1 98 ? 9.859 1.602 4.818 1.00 86.56 98 GLY A C 1
ATOM 785 O O . GLY A 1 98 ? 10.378 1.864 3.735 1.00 86.56 98 GLY A O 1
ATOM 786 N N . LEU A 1 99 ? 8.561 1.324 4.909 1.00 87.44 99 LEU A N 1
ATOM 787 C CA . LEU A 1 99 ? 7.657 1.370 3.765 1.00 87.44 99 LEU A CA 1
ATOM 788 C C . LEU A 1 99 ? 7.377 2.821 3.342 1.00 87.44 99 LEU A C 1
ATOM 790 O O . LEU A 1 99 ? 7.256 3.695 4.200 1.00 87.44 99 LEU A O 1
ATOM 794 N N . PRO A 1 100 ? 7.234 3.089 2.031 1.00 85.81 100 PRO A N 1
ATOM 795 C CA . PRO A 1 100 ? 6.829 4.405 1.556 1.00 85.81 100 PRO A CA 1
ATOM 796 C C . PRO A 1 100 ? 5.409 4.765 2.016 1.00 85.81 100 PRO A C 1
ATOM 798 O O . PRO A 1 100 ? 4.597 3.897 2.348 1.00 85.81 100 PRO A O 1
ATOM 801 N N . THR A 1 101 ? 5.093 6.065 2.003 1.00 83.75 101 THR A N 1
ATOM 802 C CA . THR A 1 101 ? 3.771 6.594 2.383 1.00 83.75 101 THR A CA 1
ATOM 803 C C . THR A 1 101 ? 2.643 5.940 1.585 1.00 83.75 101 THR A C 1
ATOM 805 O O . THR A 1 101 ? 1.599 5.595 2.142 1.00 83.75 101 THR A O 1
ATOM 808 N N . THR A 1 102 ? 2.869 5.729 0.287 1.00 84.81 102 THR A N 1
ATOM 809 C CA . THR A 1 102 ? 2.003 4.925 -0.575 1.00 84.81 102 THR A CA 1
ATOM 810 C C . THR A 1 102 ? 2.605 3.538 -0.734 1.00 84.81 102 THR A C 1
ATOM 812 O O . THR A 1 102 ? 3.817 3.379 -0.808 1.00 84.81 102 THR A O 1
ATOM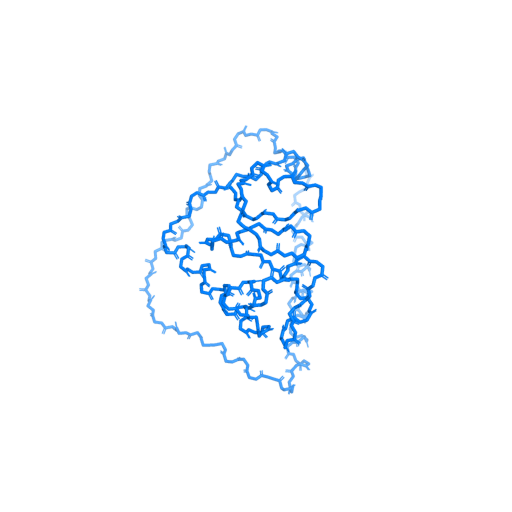 815 N N . LEU A 1 103 ? 1.765 2.509 -0.839 1.00 88.19 103 LEU A N 1
ATOM 816 C CA . LEU A 1 103 ? 2.238 1.148 -1.117 1.00 88.19 103 LEU A CA 1
ATOM 817 C C . LEU A 1 103 ? 2.583 0.933 -2.605 1.00 88.19 103 LEU A C 1
ATOM 819 O O . LEU A 1 103 ? 2.859 -0.195 -3.012 1.00 88.19 103 LEU A O 1
ATOM 823 N N . GLN A 1 104 ? 2.602 2.011 -3.394 1.00 91.12 104 GLN A N 1
ATOM 824 C CA . GLN A 1 104 ? 2.955 2.007 -4.805 1.00 91.12 104 GLN A CA 1
ATOM 825 C C . GLN A 1 104 ? 4.437 2.281 -5.000 1.00 91.12 104 GLN A C 1
ATOM 827 O O . GLN A 1 104 ? 5.001 3.251 -4.497 1.00 91.12 104 GLN A O 1
ATOM 832 N N . ARG A 1 105 ? 5.081 1.419 -5.785 1.00 91.12 105 ARG A N 1
ATOM 833 C CA . ARG A 1 105 ? 6.465 1.622 -6.198 1.00 91.12 105 ARG A CA 1
ATOM 834 C C . ARG A 1 105 ? 6.565 2.712 -7.258 1.00 91.12 105 ARG A C 1
ATOM 836 O O . ARG A 1 105 ? 5.712 2.841 -8.134 1.00 91.12 105 ARG A O 1
ATOM 843 N N . ILE A 1 106 ? 7.691 3.417 -7.235 1.00 89.75 106 ILE A N 1
ATOM 844 C CA . ILE A 1 106 ? 8.040 4.450 -8.218 1.00 89.75 106 ILE A CA 1
ATOM 845 C C . ILE A 1 106 ? 8.112 3.919 -9.659 1.00 89.75 106 ILE A C 1
ATOM 847 O O . ILE A 1 106 ? 7.807 4.648 -10.594 1.00 89.75 106 ILE A O 1
ATOM 851 N N . ASP A 1 107 ? 8.464 2.643 -9.845 1.00 92.44 107 ASP A N 1
ATOM 852 C CA . ASP A 1 107 ? 8.543 1.993 -11.158 1.00 92.44 107 ASP A CA 1
ATOM 853 C C . ASP A 1 107 ? 7.217 1.359 -11.599 1.00 92.44 107 ASP A C 1
ATOM 855 O O . ASP A 1 107 ? 7.180 0.623 -12.583 1.00 92.44 107 ASP A O 1
ATOM 859 N N . LYS A 1 108 ? 6.131 1.634 -10.863 1.00 93.44 108 LYS A N 1
ATOM 860 C CA . LYS A 1 108 ? 4.770 1.148 -11.122 1.00 93.44 108 LYS A CA 1
ATOM 861 C C . LYS A 1 108 ? 4.627 -0.375 -11.130 1.00 93.44 108 LYS A C 1
ATOM 863 O O . LYS A 1 108 ? 3.598 -0.865 -11.577 1.00 93.44 108 LYS A O 1
ATOM 868 N N . LYS A 1 109 ? 5.599 -1.139 -10.625 1.00 94.06 109 LYS A N 1
ATOM 869 C CA . LYS A 1 109 ? 5.436 -2.590 -10.485 1.00 94.06 109 LYS A CA 1
ATOM 870 C C . LYS A 1 109 ? 4.641 -2.937 -9.226 1.00 94.06 109 LYS A C 1
ATOM 872 O O . LYS A 1 109 ? 4.801 -2.298 -8.186 1.00 94.06 109 LYS A O 1
ATOM 877 N N . CYS A 1 110 ? 3.821 -3.973 -9.317 1.00 93.38 110 CYS A N 1
ATOM 878 C CA . CYS A 1 110 ? 2.935 -4.451 -8.253 1.00 93.38 110 CYS A CA 1
ATOM 879 C C . CYS A 1 110 ? 2.796 -5.982 -8.299 1.00 93.38 110 CYS A C 1
ATOM 881 O O . CYS A 1 110 ? 3.353 -6.631 -9.183 1.00 93.38 110 CYS A O 1
ATOM 883 N N . GLY A 1 111 ? 2.069 -6.574 -7.350 1.00 91.06 111 GLY A N 1
ATOM 884 C CA . GLY A 1 111 ? 1.740 -8.002 -7.382 1.00 91.06 111 GLY A CA 1
ATOM 885 C C . GLY A 1 111 ? 2.849 -8.874 -6.796 1.00 91.06 111 GLY A C 1
ATOM 886 O O . GLY A 1 111 ? 3.157 -8.769 -5.608 1.00 91.06 111 GLY A O 1
ATOM 887 N N . ASN A 1 112 ? 3.446 -9.763 -7.596 1.00 90.94 112 ASN A N 1
ATOM 888 C CA . ASN A 1 112 ? 4.499 -10.678 -7.129 1.00 90.94 112 ASN A CA 1
ATOM 889 C C . ASN A 1 112 ? 5.891 -10.019 -7.112 1.00 90.94 112 ASN A C 1
ATOM 891 O O . ASN A 1 112 ? 6.889 -10.607 -7.527 1.00 90.94 112 ASN A O 1
ATOM 895 N N . VAL A 1 113 ? 5.948 -8.765 -6.671 1.00 90.75 113 VAL A N 1
ATOM 896 C CA . VAL A 1 113 ? 7.174 -7.976 -6.578 1.00 90.75 113 VAL A CA 1
ATOM 897 C C . VAL A 1 113 ? 7.218 -7.270 -5.229 1.00 90.75 113 VAL A C 1
ATOM 899 O O . VAL A 1 113 ? 6.238 -6.673 -4.780 1.00 90.75 113 VAL A O 1
ATOM 902 N N . ASN A 1 114 ? 8.381 -7.316 -4.591 1.00 90.44 114 ASN A N 1
ATOM 903 C CA . ASN A 1 114 ? 8.593 -6.714 -3.277 1.00 90.44 114 ASN A CA 1
ATOM 904 C C . ASN A 1 114 ? 9.220 -5.327 -3.408 1.00 90.44 114 ASN A C 1
ATOM 906 O O . ASN A 1 114 ? 9.755 -4.973 -4.459 1.00 90.44 114 ASN A O 1
ATOM 910 N N . PHE A 1 115 ? 9.205 -4.529 -2.3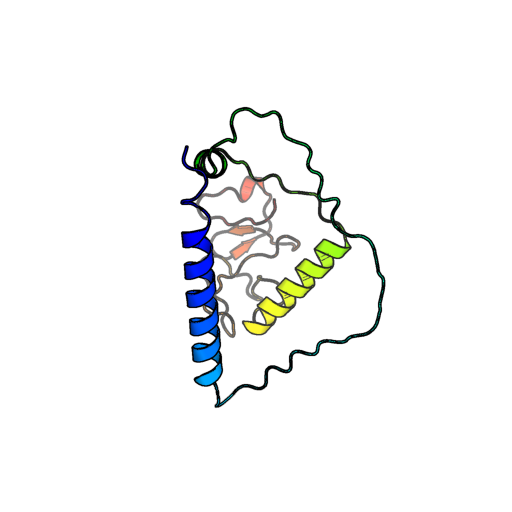49 1.00 87.81 115 PHE A N 1
ATOM 911 C CA . PHE A 1 115 ? 9.952 -3.270 -2.329 1.00 87.81 115 PHE A CA 1
ATOM 912 C C . PHE A 1 115 ? 11.474 -3.521 -2.311 1.00 87.81 115 PHE A C 1
ATOM 914 O O . PHE A 1 115 ? 11.963 -4.431 -1.643 1.00 87.81 115 PHE A O 1
ATOM 921 N N . PHE A 1 116 ? 12.236 -2.728 -3.078 1.00 76.12 116 PHE A N 1
ATOM 922 C CA . PHE A 1 116 ? 13.671 -2.967 -3.305 1.00 76.12 116 PHE A CA 1
ATOM 923 C C . PHE A 1 116 ? 14.564 -2.626 -2.106 1.00 76.12 116 PHE A C 1
ATOM 925 O O . PHE A 1 116 ? 15.495 -3.366 -1.791 1.00 76.12 116 PHE A O 1
ATOM 932 N N . LYS A 1 117 ? 14.325 -1.474 -1.469 1.00 73.81 117 LYS A N 1
ATOM 933 C CA . LYS A 1 117 ? 15.224 -0.922 -0.441 1.00 73.81 117 LYS A CA 1
ATOM 934 C C . LYS A 1 117 ? 14.826 -1.366 0.963 1.00 73.81 117 LYS A C 1
ATOM 936 O O . LYS A 1 117 ? 15.664 -1.820 1.730 1.00 73.81 117 LYS A O 1
ATOM 941 N N . THR A 1 118 ? 13.541 -1.281 1.260 1.00 72.75 118 THR A N 1
ATOM 942 C CA . THR A 1 118 ? 12.944 -1.451 2.585 1.00 72.75 118 THR A CA 1
ATOM 943 C C . THR A 1 118 ? 11.663 -2.261 2.447 1.00 72.75 118 THR A C 1
ATOM 945 O O . THR A 1 118 ? 11.056 -2.255 1.383 1.00 72.75 118 THR A O 1
ATOM 948 N N . GLY A 1 119 ? 11.270 -3.015 3.476 1.00 74.62 119 GLY A N 1
ATOM 949 C CA . GLY A 1 119 ? 10.044 -3.813 3.418 1.00 74.62 119 GLY A CA 1
ATOM 950 C C . GLY A 1 119 ? 10.053 -4.936 2.371 1.00 74.62 119 GLY A C 1
ATOM 951 O O . GLY A 1 119 ? 9.048 -5.168 1.707 1.00 74.62 119 GLY A O 1
ATOM 952 N N . ARG A 1 120 ? 11.166 -5.671 2.231 1.00 81.88 120 ARG A N 1
ATOM 953 C CA . ARG A 1 120 ? 11.326 -6.771 1.249 1.00 81.88 120 ARG A CA 1
ATOM 954 C C . ARG A 1 120 ? 10.317 -7.915 1.393 1.00 81.88 120 ARG A C 1
ATOM 956 O O . ARG A 1 120 ? 10.210 -8.734 0.489 1.00 81.88 120 ARG A O 1
ATOM 963 N N . HIS A 1 121 ? 9.615 -7.992 2.518 1.00 86.12 121 HIS A N 1
ATOM 964 C CA . HIS A 1 121 ? 8.562 -8.978 2.773 1.00 86.12 121 HIS A CA 1
ATOM 965 C C . HIS A 1 121 ? 7.167 -8.466 2.396 1.00 86.12 121 HIS A C 1
ATOM 967 O O . HIS A 1 121 ? 6.214 -9.240 2.363 1.00 86.12 121 HIS A O 1
ATOM 973 N N . PHE A 1 122 ? 7.043 -7.174 2.093 1.00 88.50 122 PHE A N 1
ATOM 974 C CA . PHE A 1 122 ? 5.796 -6.559 1.677 1.00 88.50 122 PHE A CA 1
ATOM 975 C C . PHE A 1 122 ? 5.725 -6.524 0.155 1.00 88.50 122 PHE A C 1
ATOM 977 O O . PHE A 1 122 ? 6.646 -6.069 -0.532 1.00 88.50 122 PHE A O 1
ATOM 984 N N . ARG A 1 123 ? 4.595 -6.997 -0.365 1.00 90.50 123 ARG A N 1
ATOM 985 C CA . ARG A 1 123 ? 4.261 -6.881 -1.781 1.00 90.50 123 ARG A CA 1
ATOM 986 C C . ARG A 1 123 ? 3.887 -5.441 -2.100 1.00 90.50 123 ARG A C 1
ATOM 988 O O . ARG A 1 123 ? 3.212 -4.780 -1.310 1.00 90.50 123 ARG A O 1
ATOM 995 N N . ALA A 1 124 ? 4.306 -4.973 -3.267 1.00 90.94 124 ALA A N 1
ATOM 996 C CA . ALA A 1 124 ? 3.891 -3.673 -3.764 1.00 90.94 124 ALA A CA 1
ATOM 997 C C . ALA A 1 124 ? 2.447 -3.720 -4.279 1.00 90.94 124 ALA A C 1
ATOM 999 O O . ALA A 1 124 ? 2.058 -4.645 -4.999 1.00 90.94 124 ALA A O 1
ATOM 1000 N N .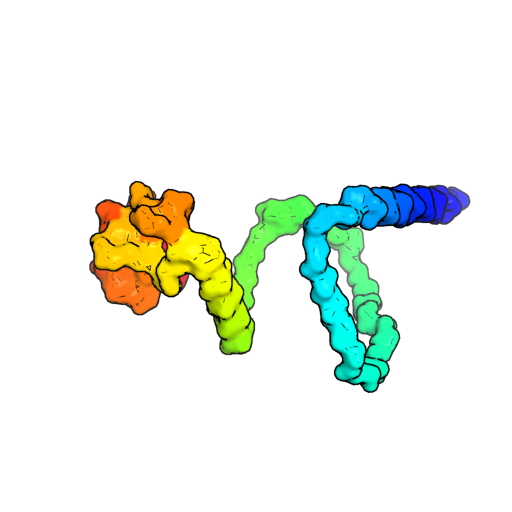 LEU A 1 125 ? 1.675 -2.698 -3.923 1.00 92.69 125 LEU A N 1
ATOM 1001 C CA . LEU A 1 125 ? 0.285 -2.511 -4.333 1.00 92.69 125 LEU A CA 1
ATOM 1002 C C . LEU A 1 125 ? 0.164 -1.238 -5.167 1.00 92.69 125 LEU A C 1
ATOM 1004 O O . LEU A 1 125 ? 1.049 -0.394 -5.155 1.00 92.69 125 LEU A O 1
ATOM 1008 N N . CYS A 1 126 ? -0.931 -1.080 -5.893 1.00 92.94 126 CYS A N 1
ATOM 1009 C CA . CYS A 1 126 ? -1.209 0.177 -6.575 1.00 92.94 126 CYS A CA 1
ATOM 1010 C C . CYS A 1 126 ? -1.928 1.149 -5.635 1.00 92.94 126 CYS A C 1
ATOM 1012 O O . CYS A 1 126 ? -2.590 0.730 -4.681 1.00 92.94 126 CYS A O 1
ATOM 1014 N N . ASP A 1 127 ? -1.759 2.450 -5.863 1.00 91.75 127 ASP A N 1
ATOM 1015 C CA . ASP A 1 127 ? -2.465 3.462 -5.089 1.00 91.75 127 ASP A CA 1
ATOM 1016 C C . ASP A 1 127 ? -3.940 3.494 -5.497 1.00 91.75 127 ASP A C 1
ATOM 1018 O O . ASP A 1 127 ? -4.276 3.895 -6.609 1.00 91.75 127 ASP A O 1
ATOM 1022 N N . GLN A 1 128 ? -4.819 3.102 -4.576 1.00 90.12 128 GLN A N 1
ATOM 1023 C CA . GLN A 1 128 ? -6.269 3.076 -4.782 1.00 90.12 128 GLN A CA 1
ATOM 1024 C C . GLN A 1 128 ? -6.866 4.455 -5.115 1.00 90.12 128 GLN A C 1
ATOM 1026 O O . GLN A 1 128 ? -7.931 4.519 -5.723 1.00 90.12 128 GLN A O 1
ATOM 1031 N N . TYR A 1 129 ? -6.201 5.545 -4.712 1.00 88.94 129 TYR A N 1
ATOM 1032 C CA . TYR A 1 129 ? -6.622 6.921 -5.004 1.00 88.94 129 TYR A CA 1
ATOM 1033 C C . TYR A 1 129 ? -5.795 7.562 -6.129 1.00 88.94 129 TYR A C 1
ATOM 1035 O O . TYR A 1 129 ? -6.000 8.731 -6.458 1.00 88.94 129 TYR A O 1
ATOM 1043 N N . GLY A 1 130 ? -4.841 6.818 -6.695 1.00 88.25 130 GLY A N 1
ATOM 1044 C CA . GLY A 1 130 ? -3.984 7.270 -7.782 1.00 88.25 130 GLY A CA 1
ATOM 1045 C C . GLY A 1 130 ? -4.631 7.093 -9.157 1.00 88.25 130 GLY A C 1
ATOM 1046 O O . GLY A 1 130 ? -5.695 6.500 -9.309 1.00 88.25 130 GLY A O 1
ATOM 1047 N N . SER A 1 131 ? -3.943 7.568 -10.197 1.00 91.94 131 SER A N 1
ATOM 1048 C CA . SER A 1 131 ? -4.387 7.422 -11.594 1.00 91.94 131 SER A CA 1
ATOM 1049 C C . SER A 1 131 ? -4.271 5.995 -12.138 1.00 91.94 131 SER A C 1
ATOM 1051 O O . SER A 1 131 ? -4.869 5.675 -13.161 1.00 91.94 131 SER A O 1
ATOM 1053 N N . THR A 1 132 ? -3.502 5.129 -11.473 1.00 94.38 132 THR A N 1
ATOM 1054 C CA . THR A 1 132 ? -3.286 3.732 -11.869 1.00 94.38 132 THR A CA 1
ATOM 1055 C C . THR A 1 132 ? -3.598 2.781 -10.711 1.00 9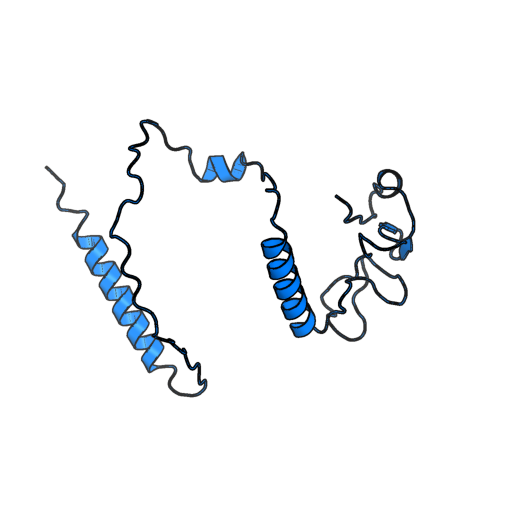4.38 132 THR A C 1
ATOM 1057 O O . THR A 1 132 ? -2.671 2.196 -10.151 1.00 94.38 132 THR A O 1
ATOM 1060 N N . PRO A 1 133 ? -4.866 2.651 -10.297 1.00 93.44 133 PRO A N 1
ATOM 1061 C CA . PRO A 1 133 ? -5.234 1.935 -9.071 1.00 93.44 133 PRO A CA 1
ATOM 1062 C C . PRO A 1 133 ? -5.225 0.408 -9.201 1.00 93.44 133 PRO A C 1
ATOM 1064 O O . PRO A 1 133 ? -5.308 -0.301 -8.202 1.00 93.44 133 PRO A O 1
ATOM 1067 N N . CYS A 1 134 ? -5.103 -0.113 -10.418 1.00 94.62 134 CYS A N 1
ATOM 1068 C CA . CYS A 1 134 ? -5.279 -1.524 -10.712 1.00 94.62 134 CYS A CA 1
ATOM 1069 C C . CYS A 1 134 ? -3.953 -2.206 -11.021 1.00 94.62 134 CYS A C 1
ATOM 1071 O O . CYS A 1 134 ? -3.190 -1.726 -11.859 1.00 94.62 134 CYS A O 1
ATOM 1073 N N . CYS A 1 135 ? -3.682 -3.342 -10.386 1.00 95.25 135 CYS A N 1
ATOM 1074 C CA . CYS A 1 135 ? -2.512 -4.155 -10.685 1.00 95.25 135 CYS A CA 1
ATOM 1075 C C . CYS A 1 135 ? -2.842 -5.192 -11.761 1.00 95.25 135 CYS A C 1
ATOM 1077 O O . CYS A 1 135 ? -3.530 -6.174 -11.482 1.00 95.25 135 CYS A O 1
ATOM 1079 N N . TYR A 1 136 ? -2.318 -4.997 -12.970 1.00 94.56 136 TYR A N 1
ATOM 1080 C CA . TYR A 1 136 ? -2.468 -5.908 -14.103 1.00 94.56 136 TYR A CA 1
ATOM 1081 C C . TYR A 1 136 ? -1.091 -6.341 -14.602 1.00 94.56 136 TYR A C 1
ATOM 1083 O O . TYR A 1 136 ? -0.238 -5.500 -14.885 1.00 94.56 136 TYR A O 1
ATOM 1091 N N . ASN A 1 137 ? -0.858 -7.651 -14.713 1.00 93.69 137 ASN A N 1
ATOM 1092 C CA . ASN A 1 137 ? 0.419 -8.205 -15.176 1.00 93.69 137 ASN A CA 1
ATOM 1093 C C . ASN A 1 137 ? 1.642 -7.600 -14.442 1.00 93.69 137 ASN A C 1
ATOM 1095 O O . ASN A 1 137 ? 2.595 -7.108 -15.049 1.00 93.69 137 ASN A O 1
ATOM 1099 N N . ASN A 1 138 ? 1.573 -7.574 -13.106 1.00 94.25 138 ASN A N 1
ATOM 1100 C CA . ASN A 1 138 ? 2.571 -6.976 -12.209 1.00 94.25 138 ASN A CA 1
ATOM 1101 C C . ASN A 1 138 ? 2.877 -5.484 -12.455 1.00 94.25 138 ASN A C 1
ATOM 1103 O O . ASN A 1 138 ? 3.942 -5.005 -12.059 1.00 94.25 138 ASN A O 1
ATOM 1107 N N . THR A 1 139 ? 1.960 -4.743 -13.082 1.00 95.06 139 THR A N 1
ATOM 1108 C CA . THR A 1 139 ? 2.106 -3.312 -13.370 1.00 95.06 139 THR A CA 1
ATOM 1109 C C . THR A 1 139 ? 0.842 -2.549 -12.984 1.00 95.06 139 THR A C 1
ATOM 1111 O O . THR A 1 139 ? -0.273 -3.002 -13.232 1.00 95.06 139 THR A O 1
ATOM 1114 N N . CYS A 1 140 ? 1.005 -1.375 -12.382 1.00 95.31 140 CYS A N 1
ATOM 1115 C CA . CYS A 1 140 ? -0.094 -0.477 -12.070 1.00 95.31 140 CYS A CA 1
ATOM 1116 C C . CYS A 1 140 ? -0.597 0.206 -13.340 1.00 95.31 140 CYS A C 1
ATOM 1118 O O . CYS A 1 140 ? 0.146 0.936 -14.003 1.00 95.31 140 CYS A O 1
ATOM 1120 N N . VAL A 1 141 ? -1.870 -0.013 -13.656 1.00 95.31 141 VAL A N 1
ATOM 1121 C CA . VAL A 1 141 ? -2.545 0.480 -14.857 1.00 95.31 141 VAL A CA 1
ATOM 1122 C C . VAL A 1 141 ? -3.804 1.268 -14.504 1.00 95.31 141 VAL A C 1
ATOM 1124 O O . VAL A 1 141 ? -4.407 1.086 -13.444 1.00 95.31 141 VAL A O 1
ATOM 1127 N N . ALA A 1 142 ? -4.187 2.166 -15.409 1.00 95.25 142 ALA A N 1
ATOM 1128 C CA . ALA A 1 142 ? -5.461 2.870 -15.365 1.00 95.25 142 ALA A CA 1
ATOM 1129 C C . ALA A 1 142 ? -6.515 1.982 -16.036 1.00 95.25 142 ALA A C 1
ATOM 1131 O O . ALA A 1 142 ? -6.506 1.826 -17.255 1.00 95.25 142 ALA A O 1
ATOM 1132 N N . LYS A 1 143 ? -7.355 1.340 -15.228 1.00 91.81 143 LYS A N 1
ATOM 1133 C CA . LYS A 1 143 ? -8.442 0.467 -15.674 1.00 91.81 143 LYS A CA 1
ATOM 1134 C C . LYS A 1 143 ? -9.664 0.687 -14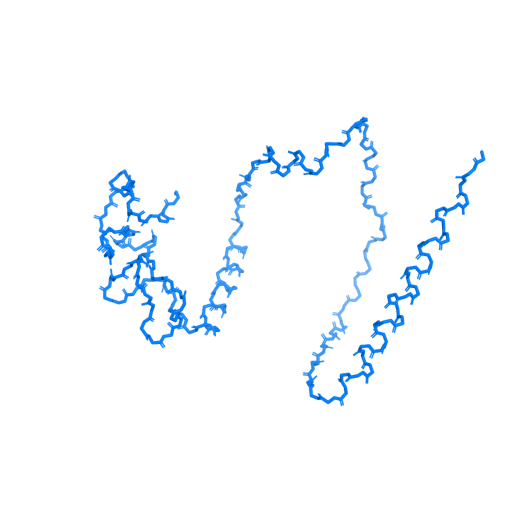.797 1.00 91.81 143 LYS A C 1
ATOM 1136 O O . LYS A 1 143 ? -9.521 0.992 -13.605 1.00 91.81 143 LYS A O 1
ATOM 1141 N N . GLU A 1 144 ? -10.845 0.508 -15.369 1.00 90.88 144 GLU A N 1
ATOM 1142 C CA . GLU A 1 144 ? -12.095 0.563 -14.608 1.00 90.88 144 GLU A CA 1
ATOM 1143 C C . GLU A 1 144 ? -12.240 -0.660 -13.693 1.00 90.88 144 GLU A C 1
ATOM 1145 O O . GLU A 1 144 ? -11.533 -1.661 -13.851 1.00 90.88 144 GLU A O 1
ATOM 1150 N N . ILE A 1 145 ? -13.128 -0.575 -12.701 1.00 90.69 145 ILE A N 1
ATOM 1151 C CA . ILE A 1 145 ? -13.323 -1.640 -11.701 1.00 90.69 145 ILE A CA 1
ATOM 1152 C C . ILE A 1 145 ? -13.683 -2.961 -12.394 1.00 90.69 145 ILE A C 1
ATOM 1154 O O . ILE A 1 145 ? -13.160 -4.018 -12.041 1.00 90.69 145 ILE A O 1
ATOM 1158 N N . GLU A 1 146 ? -14.534 -2.910 -13.414 1.00 89.50 146 GLU A N 1
ATOM 1159 C CA . GLU A 1 146 ? -14.996 -4.071 -14.174 1.00 89.50 146 GLU A CA 1
ATOM 1160 C C . GLU A 1 146 ? -13.847 -4.743 -14.935 1.00 89.50 146 GLU A C 1
ATOM 1162 O O . GLU A 1 146 ? -13.749 -5.970 -14.957 1.00 89.50 146 GLU A O 1
ATOM 1167 N N . GLU A 1 147 ? -12.934 -3.952 -15.500 1.00 88.56 147 GLU A N 1
ATOM 1168 C CA . GLU A 1 147 ? -11.769 -4.449 -16.239 1.00 88.56 147 GLU A CA 1
ATOM 1169 C C . GLU A 1 147 ? -10.675 -5.016 -15.324 1.00 88.56 147 GLU A C 1
ATOM 1171 O O . GLU A 1 147 ? -9.807 -5.770 -15.773 1.00 88.56 147 GLU A O 1
ATOM 1176 N N . CYS A 1 148 ? -10.709 -4.654 -14.042 1.00 90.50 148 CYS A N 1
ATOM 1177 C CA . CYS A 1 148 ? -9.770 -5.110 -13.021 1.00 90.50 148 CYS A CA 1
ATOM 1178 C C . CYS A 1 148 ? -10.195 -6.392 -12.313 1.00 90.50 148 CYS A C 1
ATOM 1180 O O . CYS A 1 148 ? -9.427 -6.941 -11.526 1.00 90.50 148 CYS A O 1
ATOM 1182 N N . ARG A 1 149 ? -11.374 -6.932 -12.630 1.00 89.19 149 ARG A N 1
ATOM 1183 C CA . ARG A 1 149 ? -11.854 -8.228 -12.123 1.00 89.19 149 ARG A CA 1
ATOM 1184 C C . ARG A 1 149 ? -11.296 -9.407 -12.925 1.00 89.19 149 ARG A C 1
ATOM 1186 O O . ARG A 1 149 ? -12.024 -10.332 -13.277 1.00 89.19 149 ARG A O 1
ATOM 1193 N N . CYS A 1 150 ? -10.004 -9.378 -13.243 1.00 86.38 150 CYS A N 1
ATOM 1194 C CA . CYS A 1 150 ? -9.332 -10.501 -13.890 1.00 86.38 150 CYS A CA 1
ATOM 1195 C C . CYS A 1 150 ? -8.771 -11.490 -12.855 1.00 86.38 150 CYS A C 1
ATOM 1197 O O . CYS A 1 150 ? -8.549 -11.133 -11.701 1.00 86.38 150 CYS A O 1
ATOM 1199 N N . LYS A 1 151 ? -8.526 -12.740 -13.269 1.00 87.31 151 LYS A N 1
ATOM 1200 C CA . LYS A 1 151 ? -8.082 -13.826 -12.374 1.00 87.31 151 LYS A CA 1
ATOM 1201 C C . LYS A 1 151 ? -6.799 -13.496 -11.597 1.00 87.31 151 LYS A C 1
ATOM 1203 O O . LYS A 1 151 ? -6.700 -13.846 -10.428 1.00 87.31 151 LYS A O 1
ATOM 1208 N N . ASP A 1 152 ? -5.861 -12.808 -12.246 1.00 86.44 152 ASP A N 1
ATOM 1209 C CA . ASP A 1 152 ? -4.547 -12.461 -11.689 1.00 86.44 152 ASP A CA 1
ATOM 1210 C C . ASP A 1 152 ? -4.394 -10.946 -11.449 1.00 86.44 152 ASP A C 1
ATOM 1212 O O . ASP A 1 152 ? -3.280 -10.421 -11.364 1.00 86.44 152 ASP A O 1
ATOM 1216 N N . CYS A 1 153 ? -5.517 -10.230 -11.373 1.00 90.38 153 CYS A N 1
ATOM 1217 C CA . CYS A 1 153 ? -5.551 -8.804 -11.081 1.00 90.38 153 CYS A CA 1
ATOM 1218 C C . CYS A 1 153 ? -5.702 -8.560 -9.583 1.00 90.38 153 CYS A C 1
ATOM 1220 O O . CYS A 1 153 ? -6.392 -9.301 -8.885 1.00 90.38 153 CYS A O 1
ATOM 1222 N N . PHE A 1 154 ? -5.123 -7.459 -9.109 1.00 89.75 154 PHE A N 1
ATOM 1223 C CA . PHE A 1 154 ? -5.404 -6.938 -7.774 1.00 89.75 154 PHE A CA 1
ATOM 1224 C C . PHE A 1 154 ? -5.935 -5.514 -7.874 1.00 89.75 154 PHE A C 1
ATOM 1226 O O . PHE A 1 154 ? -5.247 -4.625 -8.378 1.00 89.75 154 PHE A O 1
ATOM 1233 N N . ASP A 1 155 ? -7.140 -5.308 -7.354 1.00 90.12 155 ASP A N 1
ATOM 1234 C CA . ASP A 1 155 ? -7.769 -4.002 -7.197 1.00 90.12 155 ASP A CA 1
ATOM 1235 C C . ASP A 1 155 ? -8.202 -3.839 -5.742 1.00 90.12 155 ASP A C 1
ATOM 1237 O O . ASP A 1 155 ? -8.829 -4.728 -5.163 1.00 90.12 155 ASP A O 1
ATOM 1241 N N . THR A 1 156 ? -7.805 -2.728 -5.135 1.00 83.38 156 THR A N 1
ATOM 1242 C CA . THR A 1 156 ? -8.116 -2.393 -3.741 1.00 83.38 156 THR A CA 1
ATOM 1243 C C . THR A 1 156 ? -9.207 -1.332 -3.629 1.00 83.38 156 THR A C 1
ATOM 1245 O O . THR A 1 156 ? -9.574 -0.966 -2.511 1.00 83.38 156 THR A O 1
ATOM 1248 N N . ARG A 1 157 ? -9.751 -0.857 -4.757 1.00 83.50 157 ARG A N 1
ATOM 1249 C CA . ARG A 1 157 ? -10.938 0.001 -4.790 1.00 83.50 157 ARG A CA 1
ATOM 1250 C C . ARG A 1 157 ? -12.157 -0.844 -4.404 1.00 83.50 157 ARG A C 1
ATOM 1252 O O . ARG A 1 157 ? -12.509 -1.787 -5.108 1.00 83.50 157 ARG A O 1
ATOM 1259 N N . LEU A 1 158 ? -12.739 -0.537 -3.245 1.00 60.38 158 LEU A N 1
ATOM 1260 C CA . LEU A 1 158 ? -13.996 -1.117 -2.757 1.00 60.38 158 LEU A CA 1
ATOM 1261 C C . LEU A 1 158 ? -15.204 -0.425 -3.387 1.00 60.38 158 LEU A C 1
ATOM 1263 O O . LEU A 1 158 ? -15.159 0.822 -3.488 1.00 60.38 158 LEU A O 1
#

Secondary structure (DSSP, 8-state):
---SHHHHHHHHHHHHHHHHHHHHHHH--SS----------------S----------S-PPPHHHHHHH---------HHHHHHHHHHHHHHHHHTT--SSS--TT-B-SS-B-SSS-TTSBP---TTSS--EEETTEEE---TTTT--TT-EE---

Foldseek 3Di:
DDPPPVPVVVVVVVVVVVVVVVVVVVVPPDDDDPPPDPPDDDDDDDDDDPPPPPVPPPPDDPDPVCCVVVPDDDDDDDDPVRVVVVLVVVVVVCVVQPHDSALADPQQFFAPAADDPTGRVDTRAAGLPDCQQKQDPRGRHRDDPVRQPDPRMDGPND

Sequence (158 aa):
MNSTVCKNKVQIALWVIFVTCLTLSYWNRESLHIVFGFSSNNLAILPTAEFLTTKSTRTNCRSVLDLILSGTWKSRTMTSNQKAEMRKFLEIARNEHGLPTTLQRIDKKCGNVNFFKTGRHFRALCDQYGSTPCCYNNTCVAKEIEECRCKDCFDTRL

Radius of gyration: 25.96 Å; chains: 1; bounding box: 54×44×64 Å

Organism: Patella caerulea (NCBI:txid87958)